Protein AF-A0A7C5C7X0-F1 (afdb_monomer)

pLDDT: mean 88.86, std 6.14, range [56.38, 94.69]

Foldseek 3Di:
DWDDPDKAAADPQAPDPDFDQDDDPDPQDDLLNQLVCCCVVDPPPDTFLRSVLSSVCSRVVVPPPDPVVSVVVSVVSVVDDDDDPCPRCNRHYRRDMDD

Sequence (99 aa):
MSYKETFITIAPDCPVDKSELPFSNRIKKPIHLIQYELLTENPYKYDHKELVFEVYIHKEGLINKSETEKKEIRENLFSKGHPCLRAFALTKRYGFGAH

Nearest PDB structures (foldseek):
  1q1v-assembly1_A  TM=3.740E-01  e=1.346E+00  Homo sapiens
  7xtg-assembly1_Z  TM=4.324E-01  e=7.854E+00  Listeria monocytogenes

Structure (mmCIF, N/CA/C/O backbone):
data_AF-A0A7C5C7X0-F1
#
_entry.id   AF-A0A7C5C7X0-F1
#
loop_
_atom_site.group_PDB
_atom_site.id
_atom_site.type_symbol
_atom_site.label_atom_id
_atom_site.label_alt_id
_atom_site.label_comp_id
_atom_site.label_asym_id
_atom_site.label_entity_id
_atom_site.label_seq_id
_atom_site.pdbx_PDB_ins_code
_atom_site.Cartn_x
_atom_site.Cartn_y
_atom_site.Cartn_z
_atom_site.occupancy
_atom_site.B_iso_or_equiv
_atom_site.auth_seq_id
_atom_site.auth_comp_id
_atom_site.auth_asym_id
_atom_site.auth_atom_id
_atom_site.pdbx_PDB_model_num
ATOM 1 N N . MET A 1 1 ? -13.801 -7.034 2.147 1.00 56.38 1 MET A N 1
ATOM 2 C CA . MET A 1 1 ? -12.864 -8.122 2.504 1.00 56.38 1 MET A CA 1
ATOM 3 C C . MET A 1 1 ? -11.650 -7.510 3.196 1.00 56.38 1 MET A C 1
ATOM 5 O O . MET A 1 1 ? -11.168 -6.489 2.712 1.00 56.38 1 MET A O 1
ATOM 9 N N . SER A 1 2 ? -11.188 -8.067 4.317 1.00 66.38 2 SER A N 1
ATOM 10 C CA . SER A 1 2 ? -9.921 -7.671 4.955 1.00 66.38 2 SER A CA 1
ATOM 11 C C . SER A 1 2 ? -8.976 -8.861 4.904 1.00 66.38 2 SER A C 1
ATOM 13 O O . SER A 1 2 ? -9.383 -9.950 5.296 1.00 66.38 2 SER A O 1
ATOM 15 N N . TYR A 1 3 ? -7.762 -8.659 4.404 1.00 73.12 3 TYR A N 1
ATOM 16 C CA . TYR A 1 3 ? -6.701 -9.664 4.454 1.00 73.12 3 TYR A CA 1
ATOM 17 C C . TYR A 1 3 ? -5.979 -9.534 5.797 1.00 73.12 3 TYR A C 1
ATOM 19 O O . TYR A 1 3 ? -5.755 -8.412 6.253 1.00 73.12 3 TYR A O 1
ATOM 27 N N . LYS A 1 4 ? -5.675 -10.660 6.443 1.00 76.69 4 LYS A N 1
ATOM 28 C CA . LYS A 1 4 ? -4.863 -10.744 7.664 1.00 76.69 4 LYS A CA 1
ATOM 29 C C . LYS A 1 4 ? -3.964 -11.961 7.534 1.00 76.69 4 LYS A C 1
ATOM 31 O O . LYS A 1 4 ? -4.464 -13.002 7.114 1.00 76.69 4 LYS A O 1
ATOM 36 N N . GLU A 1 5 ? -2.676 -11.803 7.832 1.00 82.06 5 GLU A N 1
ATOM 37 C CA . GLU A 1 5 ? -1.683 -12.891 7.762 1.00 82.06 5 GLU A CA 1
ATOM 38 C C . GLU A 1 5 ? -1.778 -13.678 6.441 1.00 82.06 5 GLU A C 1
ATOM 40 O O . GLU A 1 5 ? -1.761 -14.906 6.398 1.00 82.06 5 GLU A O 1
ATOM 45 N N . THR A 1 6 ? -2.015 -12.954 5.343 1.00 85.50 6 THR A N 1
ATOM 46 C CA . THR A 1 6 ? -2.297 -13.538 4.032 1.00 85.50 6 THR A CA 1
ATOM 47 C C . THR A 1 6 ? -1.320 -12.970 3.028 1.00 85.50 6 THR A C 1
ATOM 49 O O . THR A 1 6 ? -1.379 -11.784 2.708 1.00 85.50 6 THR A O 1
ATOM 52 N N . PHE A 1 7 ? -0.450 -13.823 2.493 1.00 88.12 7 PHE A N 1
ATOM 53 C CA . PHE A 1 7 ? 0.458 -13.412 1.434 1.00 88.12 7 PHE A CA 1
ATOM 54 C C . PHE A 1 7 ? -0.295 -13.272 0.107 1.00 88.12 7 PHE A C 1
ATOM 56 O O . PHE A 1 7 ? -0.838 -14.233 -0.444 1.00 88.12 7 PHE A O 1
ATOM 63 N N . ILE A 1 8 ? -0.322 -12.053 -0.415 1.00 89.25 8 ILE A N 1
ATOM 64 C CA . ILE A 1 8 ? -0.855 -11.710 -1.724 1.00 89.25 8 ILE A CA 1
ATOM 65 C C . ILE A 1 8 ? 0.246 -11.936 -2.753 1.00 89.25 8 ILE A C 1
ATOM 67 O O . ILE A 1 8 ? 1.217 -11.182 -2.830 1.00 89.25 8 ILE A O 1
ATOM 71 N N . THR A 1 9 ? 0.076 -12.980 -3.558 1.00 90.94 9 THR A N 1
ATOM 72 C CA . THR A 1 9 ? 0.996 -13.3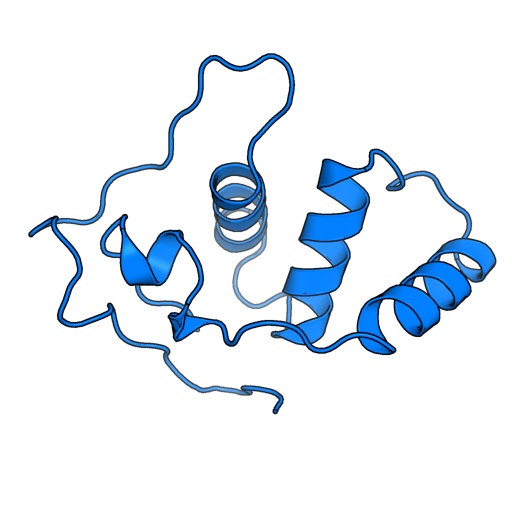06 -4.646 1.00 90.94 9 THR A CA 1
ATOM 73 C C . THR A 1 9 ? 0.925 -12.273 -5.770 1.00 90.94 9 THR A C 1
ATOM 75 O O . THR A 1 9 ? -0.112 -11.637 -5.989 1.00 90.94 9 THR A O 1
ATOM 78 N N . ILE A 1 10 ? 2.014 -12.178 -6.533 1.00 91.12 10 ILE A N 1
ATOM 79 C CA . ILE A 1 10 ? 2.102 -11.385 -7.764 1.00 91.12 10 ILE A CA 1
ATOM 80 C C . ILE A 1 10 ? 0.978 -11.807 -8.723 1.00 91.12 10 ILE A C 1
ATOM 82 O O . ILE A 1 10 ? 0.593 -12.982 -8.784 1.00 91.12 10 ILE A O 1
ATOM 86 N N . ALA A 1 11 ? 0.411 -10.843 -9.443 1.00 89.31 11 ALA A N 1
ATOM 87 C CA . ALA A 1 11 ? -0.617 -11.126 -10.431 1.00 89.31 11 ALA A CA 1
ATOM 88 C C . ALA A 1 11 ? -0.022 -11.902 -11.628 1.00 89.31 11 ALA A C 1
ATOM 90 O O . ALA A 1 11 ? 1.084 -11.593 -12.064 1.00 89.31 11 ALA A O 1
ATOM 91 N N . PRO A 1 12 ? -0.737 -12.892 -12.191 1.00 87.69 12 PRO A N 1
ATOM 92 C CA . PRO A 1 12 ? -0.226 -13.705 -13.297 1.00 87.69 12 PRO A CA 1
ATOM 93 C C . PRO A 1 12 ? -0.054 -12.907 -14.598 1.00 87.69 12 PRO A C 1
ATOM 95 O O . PRO A 1 12 ? 0.686 -13.328 -15.475 1.00 87.69 12 PRO A O 1
ATOM 98 N N . ASP A 1 13 ? -0.738 -11.768 -14.724 1.00 89.44 13 ASP A N 1
ATOM 99 C CA . ASP A 1 13 ? -0.633 -10.817 -15.832 1.00 89.44 13 ASP A CA 1
ATOM 100 C C . ASP A 1 13 ? 0.414 -9.714 -15.581 1.00 89.44 13 ASP A C 1
ATOM 102 O O . ASP A 1 13 ? 0.420 -8.698 -16.279 1.00 89.44 13 ASP A O 1
ATOM 106 N N . CYS A 1 14 ? 1.284 -9.873 -14.577 1.00 89.94 14 CYS A N 1
ATOM 107 C CA . CYS A 1 14 ? 2.350 -8.916 -14.309 1.00 89.94 14 CYS A CA 1
ATOM 108 C C . CYS A 1 14 ? 3.392 -8.939 -15.446 1.00 89.94 14 CYS A C 1
ATOM 110 O O . CYS A 1 14 ? 3.881 -10.012 -15.788 1.00 89.94 14 CYS A O 1
ATOM 112 N N . PRO A 1 15 ? 3.751 -7.784 -16.038 1.00 92.38 15 PRO A N 1
ATOM 113 C CA . PRO A 1 15 ? 4.613 -7.738 -17.220 1.00 92.38 15 PRO A CA 1
ATOM 114 C C . PRO A 1 15 ? 6.113 -7.876 -16.914 1.00 92.38 15 PRO A C 1
ATOM 116 O O . PRO A 1 15 ? 6.910 -7.812 -17.845 1.00 92.38 15 PRO A O 1
ATOM 119 N N . VAL A 1 16 ? 6.506 -7.992 -15.640 1.00 92.56 16 VAL A N 1
ATOM 120 C CA . VAL A 1 16 ? 7.912 -8.003 -15.212 1.00 92.56 16 VAL A CA 1
ATOM 121 C C . VAL A 1 1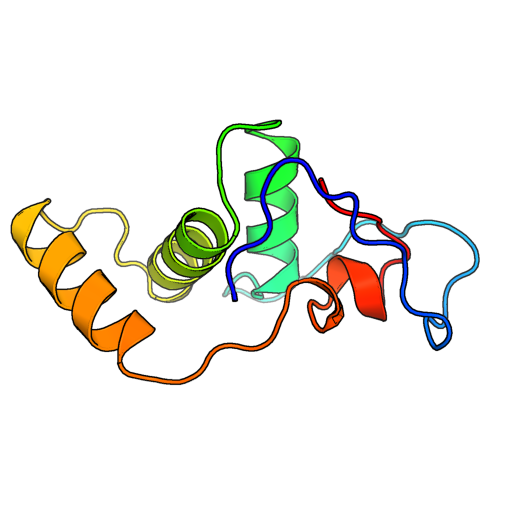6 ? 8.296 -9.347 -14.602 1.00 92.56 16 VAL A C 1
ATOM 123 O O . VAL A 1 16 ? 7.567 -9.894 -13.776 1.00 92.56 16 VAL A O 1
ATOM 126 N N . ASP A 1 17 ? 9.478 -9.846 -14.966 1.00 89.25 17 ASP A N 1
ATOM 127 C CA . ASP A 1 17 ? 10.026 -11.108 -14.443 1.00 89.25 17 ASP A CA 1
ATOM 128 C C . ASP A 1 17 ? 10.745 -10.938 -13.093 1.00 89.25 17 ASP A C 1
ATOM 130 O O . ASP A 1 17 ? 11.014 -11.909 -12.383 1.00 89.25 17 ASP A O 1
ATOM 134 N N . LYS A 1 18 ? 11.101 -9.699 -12.738 1.00 90.12 18 LYS A N 1
ATOM 135 C CA . LYS A 1 18 ? 11.773 -9.334 -11.485 1.00 90.12 18 LYS A CA 1
ATOM 136 C C . LYS A 1 18 ? 11.119 -8.095 -10.896 1.00 90.12 18 LYS A C 1
ATOM 138 O O . LYS A 1 18 ? 10.611 -7.259 -11.637 1.00 90.12 18 LYS A O 1
ATOM 143 N N . SER A 1 19 ? 11.146 -7.979 -9.570 1.00 91.81 19 SER A N 1
ATOM 144 C CA . SER A 1 19 ? 10.557 -6.827 -8.895 1.00 91.81 19 SER A CA 1
ATOM 145 C C . SER A 1 19 ? 11.290 -5.542 -9.279 1.00 91.81 19 SER A C 1
ATOM 147 O O . SER A 1 19 ? 12.516 -5.464 -9.189 1.00 91.81 19 SER A O 1
ATOM 149 N N . GLU A 1 20 ? 10.531 -4.531 -9.686 1.00 93.38 20 GLU A N 1
ATOM 150 C CA . GLU A 1 20 ? 11.059 -3.232 -10.099 1.00 93.38 20 GLU A CA 1
ATOM 151 C C . GLU A 1 20 ? 10.672 -2.170 -9.083 1.00 93.38 20 GLU A C 1
ATOM 153 O O . GLU A 1 20 ? 9.502 -2.043 -8.724 1.00 93.38 20 GLU A O 1
ATOM 158 N N . LEU A 1 21 ? 11.638 -1.367 -8.640 1.00 91.12 21 LEU A N 1
ATOM 159 C CA . LEU A 1 21 ? 11.347 -0.277 -7.719 1.00 91.12 21 LEU A CA 1
ATOM 160 C C . LEU A 1 21 ? 10.408 0.737 -8.387 1.00 91.12 21 LEU A C 1
ATOM 162 O O . LEU A 1 21 ? 10.731 1.252 -9.464 1.00 91.12 21 LEU A O 1
ATOM 166 N N . PRO A 1 22 ? 9.260 1.063 -7.767 1.00 89.38 22 PRO A N 1
ATOM 167 C CA . PRO A 1 22 ? 8.413 2.117 -8.284 1.00 89.38 22 PRO A CA 1
ATOM 168 C C . PRO A 1 22 ? 9.181 3.436 -8.274 1.00 89.38 22 PRO A C 1
ATOM 170 O O . PRO A 1 22 ? 9.806 3.805 -7.284 1.00 89.38 22 PRO A O 1
ATOM 173 N N . PHE A 1 23 ? 9.109 4.163 -9.384 1.00 87.44 23 PHE A N 1
ATOM 174 C CA . PHE A 1 23 ? 9.798 5.433 -9.555 1.00 87.44 23 PHE A CA 1
ATOM 175 C C . PHE A 1 23 ? 8.896 6.444 -10.261 1.00 87.44 23 PHE A C 1
ATOM 177 O O . PHE A 1 23 ? 8.127 6.099 -11.161 1.00 87.44 23 PHE A O 1
ATOM 184 N N . SER A 1 24 ? 8.975 7.711 -9.852 1.00 88.38 24 SER A N 1
ATOM 185 C CA . SER A 1 24 ? 8.198 8.789 -10.457 1.00 88.38 24 SER A CA 1
ATOM 186 C C . SER A 1 24 ? 8.887 10.141 -10.305 1.00 88.38 24 SER A C 1
ATOM 188 O O . SER A 1 24 ? 9.148 10.580 -9.193 1.00 88.38 24 SER A O 1
ATOM 190 N N . ASN A 1 25 ? 9.035 10.855 -11.425 1.00 87.44 25 ASN A N 1
ATOM 191 C CA . ASN A 1 25 ? 9.521 12.243 -11.486 1.00 87.44 25 ASN A CA 1
ATOM 192 C C . ASN A 1 25 ? 8.415 13.297 -11.297 1.00 87.44 25 ASN A C 1
ATOM 194 O O . ASN A 1 25 ? 8.623 14.486 -11.530 1.00 87.44 25 ASN A O 1
ATOM 198 N N . ARG A 1 26 ? 7.19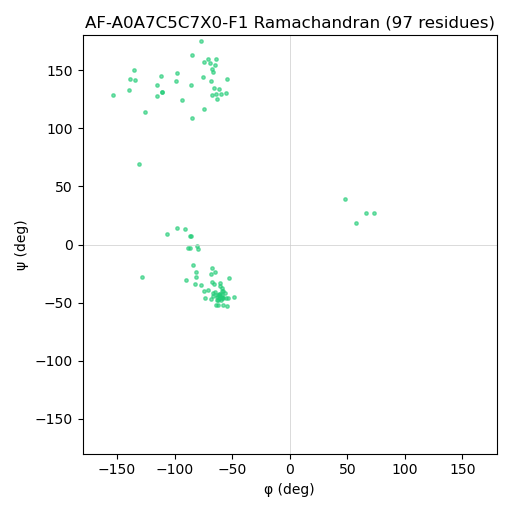2 12.876 -10.958 1.00 87.75 26 ARG A N 1
ATOM 199 C CA . ARG A 1 26 ? 6.059 13.794 -10.782 1.00 87.75 26 ARG A CA 1
ATOM 200 C C . ARG A 1 26 ? 6.178 14.562 -9.469 1.00 87.75 26 ARG A C 1
ATOM 202 O O . ARG A 1 26 ? 6.524 13.981 -8.448 1.00 87.75 26 ARG A O 1
ATOM 209 N N . ILE A 1 27 ? 5.753 15.828 -9.494 1.00 83.88 27 ILE A N 1
ATOM 210 C CA . ILE A 1 27 ? 5.686 16.698 -8.305 1.00 83.88 27 ILE A CA 1
ATOM 211 C C . ILE A 1 27 ? 4.822 16.064 -7.203 1.00 83.88 27 ILE A C 1
ATOM 213 O O . ILE A 1 27 ? 5.188 16.085 -6.034 1.00 83.88 27 ILE A O 1
ATOM 217 N N . LYS A 1 28 ? 3.678 15.467 -7.572 1.00 86.69 28 LYS A N 1
ATOM 2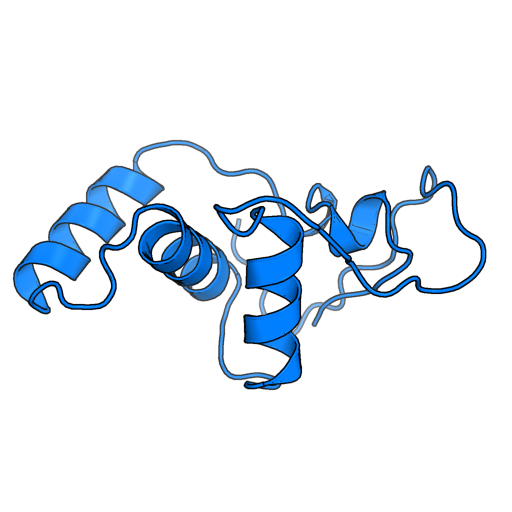18 C CA . LYS A 1 28 ? 2.853 14.678 -6.647 1.00 86.69 28 LYS A CA 1
ATOM 219 C C . LYS A 1 28 ? 3.235 13.204 -6.734 1.00 86.69 28 LYS A C 1
ATOM 221 O O . LYS A 1 28 ? 3.150 12.616 -7.818 1.00 86.69 28 LYS A O 1
ATOM 226 N N . LYS A 1 29 ? 3.590 12.604 -5.591 1.00 89.88 29 LYS A N 1
ATOM 227 C CA . LYS A 1 29 ? 3.888 11.170 -5.504 1.00 89.88 29 LYS A CA 1
ATOM 228 C C . LYS A 1 29 ? 2.660 10.347 -5.927 1.00 89.88 29 LYS A C 1
ATOM 230 O O . LYS A 1 29 ? 1.55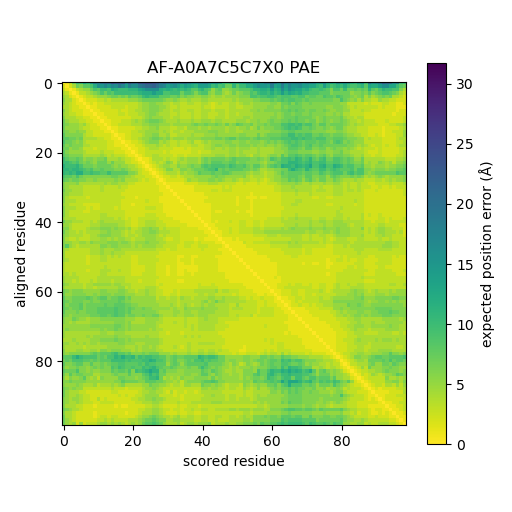3 10.604 -5.445 1.00 89.88 29 LYS A O 1
ATOM 235 N N . PRO A 1 30 ? 2.810 9.375 -6.839 1.00 91.88 30 PRO A N 1
ATOM 236 C CA . PRO A 1 30 ? 1.713 8.500 -7.218 1.00 91.88 30 PRO A CA 1
ATOM 237 C C . PRO A 1 30 ? 1.430 7.464 -6.122 1.00 91.88 30 PRO A C 1
ATOM 239 O O . PRO A 1 30 ? 2.314 7.091 -5.357 1.00 91.88 30 PRO A O 1
ATOM 242 N N . ILE A 1 31 ? 0.200 6.942 -6.112 1.00 91.62 31 ILE A N 1
ATOM 243 C CA . ILE A 1 31 ? -0.303 5.963 -5.128 1.00 91.62 31 ILE A CA 1
ATOM 244 C C . ILE A 1 31 ? 0.656 4.785 -4.927 1.00 91.62 31 ILE A C 1
ATOM 246 O O . ILE A 1 31 ? 0.933 4.408 -3.798 1.00 91.62 31 ILE A O 1
ATOM 250 N N . HIS A 1 32 ? 1.179 4.217 -6.015 1.00 90.94 32 HIS A N 1
ATOM 251 C CA . HIS A 1 32 ? 2.038 3.034 -5.957 1.00 90.94 32 HIS A CA 1
ATOM 252 C C . HIS A 1 32 ? 3.390 3.303 -5.285 1.00 90.94 32 HIS A C 1
ATOM 254 O O . HIS A 1 32 ? 3.917 2.420 -4.619 1.00 90.94 32 HIS A O 1
ATOM 260 N N . LEU A 1 33 ? 3.924 4.521 -5.424 1.00 93.81 33 LEU A N 1
ATOM 261 C CA . LEU A 1 33 ? 5.164 4.923 -4.768 1.00 93.81 33 LEU A CA 1
ATOM 262 C C . LEU A 1 33 ? 4.929 5.135 -3.270 1.00 93.81 33 LEU A C 1
ATOM 264 O O . LEU A 1 33 ? 5.669 4.595 -2.463 1.00 93.81 33 LEU A O 1
ATOM 268 N N . ILE A 1 34 ? 3.851 5.840 -2.910 1.00 93.94 34 ILE A N 1
ATOM 269 C CA . ILE A 1 34 ? 3.454 6.045 -1.507 1.00 93.94 34 ILE A CA 1
ATOM 270 C C . ILE A 1 34 ? 3.239 4.694 -0.817 1.00 93.94 34 ILE A C 1
ATOM 272 O O . ILE A 1 34 ? 3.721 4.469 0.285 1.00 93.94 34 ILE A O 1
ATOM 276 N N . GLN A 1 35 ? 2.532 3.779 -1.481 1.00 92.44 35 GLN A N 1
ATOM 277 C CA . GLN A 1 35 ? 2.272 2.448 -0.952 1.00 92.44 35 GLN A CA 1
ATOM 278 C C . GLN A 1 35 ? 3.569 1.658 -0.729 1.00 92.44 35 GLN A C 1
ATOM 280 O O . GLN A 1 35 ? 3.701 0.983 0.288 1.00 92.44 35 GLN A O 1
ATOM 285 N N . TYR A 1 36 ? 4.508 1.735 -1.676 1.00 93.25 36 TYR A N 1
ATOM 286 C CA . TYR A 1 36 ? 5.808 1.084 -1.554 1.00 93.25 36 TYR A CA 1
ATOM 287 C C . TYR A 1 36 ? 6.586 1.637 -0.362 1.00 93.25 36 TYR A C 1
ATOM 289 O O . TYR A 1 36 ? 6.965 0.863 0.510 1.00 93.25 36 TYR A O 1
ATOM 297 N N . GLU A 1 37 ? 6.730 2.962 -0.280 1.00 93.81 37 GLU A N 1
ATOM 298 C CA . GLU A 1 37 ? 7.420 3.643 0.821 1.00 93.81 37 GLU A CA 1
ATOM 299 C C . GLU 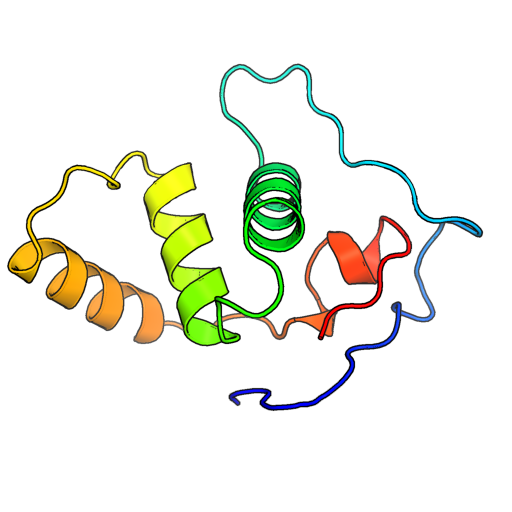A 1 37 ? 6.826 3.234 2.175 1.00 93.81 37 GLU A C 1
ATOM 301 O O . GLU A 1 37 ? 7.548 2.707 3.018 1.00 93.81 37 GLU A O 1
ATOM 306 N N . LEU A 1 38 ? 5.500 3.345 2.344 1.00 93.25 38 LEU A N 1
ATOM 307 C CA . LEU A 1 38 ? 4.811 2.982 3.588 1.00 93.25 38 LEU A CA 1
ATOM 308 C C . LEU A 1 38 ? 5.095 1.540 4.025 1.00 93.25 38 LEU A C 1
ATOM 310 O O . LEU A 1 38 ? 5.386 1.314 5.199 1.00 93.25 38 LEU A O 1
ATOM 314 N N . LEU A 1 39 ? 5.024 0.580 3.098 1.00 91.56 39 LEU A N 1
ATOM 315 C CA . LEU A 1 39 ? 5.253 -0.837 3.390 1.00 91.56 39 LEU A CA 1
ATOM 316 C C . LEU A 1 39 ? 6.723 -1.147 3.690 1.00 91.56 39 LEU A C 1
ATOM 318 O O . LEU A 1 39 ? 7.006 -1.946 4.580 1.00 91.56 39 LEU A O 1
ATOM 322 N N . THR A 1 40 ? 7.659 -0.525 2.968 1.00 92.06 40 THR A N 1
ATOM 323 C CA . THR A 1 40 ? 9.095 -0.767 3.170 1.00 92.06 40 THR A CA 1
ATOM 324 C C . THR A 1 40 ? 9.656 -0.072 4.404 1.00 92.06 40 THR A C 1
ATOM 326 O O . THR A 1 40 ? 10.522 -0.629 5.073 1.00 92.06 40 THR A O 1
ATOM 329 N N . GLU A 1 41 ? 9.153 1.118 4.735 1.00 94.56 41 GLU A N 1
ATOM 330 C CA . GLU A 1 41 ? 9.582 1.886 5.908 1.00 94.56 41 GLU A CA 1
ATOM 331 C C . GLU A 1 41 ? 8.907 1.397 7.192 1.00 94.56 41 GLU A C 1
ATOM 333 O O . GLU A 1 41 ? 9.439 1.589 8.284 1.00 94.56 41 GLU A O 1
ATOM 338 N N . ASN A 1 42 ? 7.745 0.745 7.078 1.00 93.12 42 ASN A N 1
ATOM 339 C CA . ASN A 1 42 ? 6.997 0.228 8.219 1.00 93.12 42 ASN A CA 1
ATOM 340 C C . ASN A 1 42 ? 6.574 -1.242 8.013 1.00 93.12 42 ASN A C 1
ATOM 342 O O . ASN A 1 42 ? 5.377 -1.527 7.870 1.00 93.12 42 ASN A O 1
ATOM 346 N N . PRO A 1 43 ? 7.525 -2.193 8.024 1.00 90.69 43 PRO A N 1
ATOM 347 C CA . PRO A 1 43 ? 7.212 -3.609 7.856 1.00 90.69 43 PRO A CA 1
ATOM 348 C C . PRO A 1 43 ? 6.174 -4.089 8.880 1.00 90.69 43 PRO A C 1
ATOM 350 O O . PRO A 1 43 ? 6.324 -3.845 10.076 1.00 90.69 43 PRO A O 1
ATOM 353 N N . TYR A 1 44 ? 5.126 -4.775 8.409 1.00 87.50 44 TYR A N 1
ATOM 354 C CA . TYR A 1 44 ? 4.060 -5.377 9.231 1.00 87.50 44 TYR A CA 1
ATOM 355 C C . TYR A 1 44 ? 3.290 -4.426 10.156 1.00 87.50 44 TYR A C 1
ATOM 357 O O . TYR A 1 44 ? 2.627 -4.867 11.093 1.00 87.50 44 TYR A O 1
ATOM 365 N N . LYS A 1 45 ? 3.352 -3.118 9.901 1.00 90.25 45 LYS A N 1
ATOM 366 C CA . LYS A 1 45 ? 2.636 -2.127 10.710 1.00 90.25 45 LYS A CA 1
ATOM 367 C C . LYS A 1 45 ? 1.172 -1.975 10.314 1.00 90.25 45 LYS A C 1
ATOM 369 O O . LYS A 1 45 ? 0.352 -1.675 11.170 1.00 90.25 45 LYS A O 1
ATOM 374 N N . TYR A 1 46 ? 0.875 -2.116 9.025 1.00 88.94 46 TYR A N 1
ATOM 375 C CA . TYR A 1 46 ? -0.415 -1.742 8.456 1.00 88.94 46 TYR A CA 1
ATOM 376 C C . TYR A 1 46 ? -1.205 -2.969 8.016 1.00 88.94 46 TYR A C 1
ATOM 378 O O . TYR A 1 46 ? -0.693 -3.798 7.264 1.00 88.94 46 TYR A O 1
ATOM 386 N N . ASP A 1 47 ? -2.477 -3.043 8.407 1.00 87.31 47 ASP A N 1
ATOM 387 C CA . ASP A 1 47 ? -3.424 -3.954 7.765 1.00 87.31 47 ASP A CA 1
ATOM 388 C C . ASP A 1 47 ? -3.905 -3.424 6.394 1.00 87.31 47 ASP A C 1
ATOM 390 O O . ASP A 1 47 ? -3.587 -2.309 5.975 1.00 87.31 47 ASP A O 1
ATOM 394 N N . HIS A 1 48 ? -4.702 -4.215 5.662 1.00 84.94 48 HIS A N 1
ATOM 395 C CA . HIS A 1 48 ? -5.229 -3.807 4.351 1.00 84.94 48 HIS A CA 1
ATOM 396 C C . HIS A 1 48 ? -5.966 -2.457 4.382 1.00 84.94 48 HIS A C 1
ATOM 398 O O . HIS A 1 48 ? -5.776 -1.625 3.493 1.00 84.94 48 HIS A O 1
ATOM 404 N N . LYS A 1 49 ? -6.846 -2.246 5.366 1.00 88.50 49 LYS A N 1
ATOM 405 C CA . LYS A 1 49 ? -7.648 -1.021 5.446 1.00 88.50 49 LYS A CA 1
ATOM 406 C C . LYS A 1 49 ? -6.788 0.144 5.915 1.00 88.50 49 LYS A C 1
ATOM 408 O O . LYS A 1 49 ? -6.929 1.244 5.398 1.00 88.50 49 LYS A O 1
ATOM 413 N N . GLU A 1 50 ? -5.903 -0.079 6.869 1.00 90.56 50 GLU A N 1
ATOM 414 C CA . GLU A 1 50 ? -4.959 0.928 7.339 1.00 90.56 50 GLU A CA 1
ATOM 415 C C . GLU A 1 50 ? -4.055 1.388 6.204 1.00 90.56 50 GLU A C 1
ATOM 417 O O . GLU A 1 50 ? -3.982 2.584 5.957 1.00 90.56 50 GLU A O 1
ATOM 422 N N . LEU A 1 51 ? -3.498 0.470 5.412 1.00 90.88 51 LEU A N 1
ATOM 423 C CA . LEU A 1 51 ? -2.695 0.828 4.246 1.00 90.88 51 LEU A CA 1
ATOM 424 C C . LEU A 1 51 ? -3.490 1.669 3.236 1.00 90.88 51 LEU A C 1
ATOM 426 O O . LEU A 1 51 ? -2.989 2.681 2.751 1.00 90.88 51 LEU A O 1
ATOM 430 N N . VAL A 1 52 ? -4.737 1.288 2.926 1.00 91.44 52 VAL A N 1
ATOM 431 C CA . VAL A 1 52 ? -5.616 2.075 2.037 1.00 91.44 52 VAL A CA 1
ATOM 432 C C . VAL A 1 52 ? -5.833 3.488 2.583 1.00 91.44 52 VAL A C 1
ATOM 434 O O . VAL A 1 52 ? -5.787 4.458 1.824 1.00 91.44 52 VAL A O 1
ATOM 437 N N . PHE A 1 53 ? -6.066 3.608 3.890 1.00 93.50 53 PHE A N 1
ATOM 438 C CA . PHE A 1 53 ? -6.297 4.888 4.547 1.00 93.50 53 PHE A CA 1
ATOM 439 C C . PHE A 1 53 ? -5.038 5.762 4.578 1.00 93.50 53 PHE A C 1
ATOM 441 O O . PHE A 1 53 ? -5.103 6.924 4.183 1.00 93.50 53 PHE A O 1
ATOM 448 N N . GLU A 1 54 ? -3.894 5.202 4.966 1.00 94.06 54 GLU A N 1
ATOM 449 C CA . GLU A 1 54 ? -2.604 5.895 5.002 1.00 94.06 54 GLU A CA 1
ATOM 450 C C . GLU A 1 54 ? -2.218 6.405 3.611 1.00 94.06 54 GLU A C 1
ATOM 452 O O . GLU A 1 54 ? -1.941 7.588 3.418 1.00 94.06 54 GLU A O 1
ATOM 457 N N . VAL A 1 55 ? -2.319 5.553 2.588 1.00 93.25 55 VAL A N 1
ATOM 458 C CA . VAL A 1 55 ? -2.069 5.962 1.200 1.00 93.25 55 VAL A CA 1
ATOM 459 C C . VAL A 1 55 ? -2.992 7.111 0.783 1.00 93.25 55 VAL A C 1
ATOM 461 O O . VAL A 1 55 ? -2.542 8.043 0.112 1.00 93.25 55 VAL A O 1
ATOM 464 N N . TYR A 1 56 ? -4.266 7.080 1.187 1.00 93.25 56 TYR A N 1
ATOM 465 C CA . TYR A 1 56 ? -5.219 8.149 0.895 1.00 93.25 56 TYR A CA 1
ATOM 466 C C . TYR A 1 56 ? -4.820 9.475 1.556 1.00 93.25 56 TYR A C 1
ATOM 468 O O . TYR A 1 56 ? -4.698 10.484 0.858 1.00 93.25 56 TYR A O 1
ATOM 476 N N . ILE A 1 57 ? -4.562 9.494 2.868 1.00 94.50 57 ILE A N 1
ATOM 477 C CA . ILE A 1 57 ? -4.210 10.738 3.572 1.00 94.50 57 ILE A CA 1
ATOM 478 C C . ILE A 1 57 ? -2.860 11.298 3.111 1.00 94.50 57 ILE A C 1
ATOM 480 O O . ILE A 1 57 ? -2.718 12.517 3.015 1.00 94.50 57 ILE A O 1
ATOM 484 N N . HIS A 1 58 ? -1.898 10.442 2.755 1.00 93.38 58 HIS A N 1
ATOM 485 C CA . HIS A 1 58 ? -0.615 10.869 2.197 1.00 93.38 58 HIS A CA 1
ATOM 486 C C . HIS A 1 58 ? -0.783 11.503 0.816 1.00 93.38 58 HIS A C 1
ATOM 488 O O . HIS A 1 58 ? -0.212 12.555 0.533 1.00 93.38 58 HIS A O 1
ATOM 494 N N . LYS A 1 59 ? -1.602 10.889 -0.042 1.00 91.69 59 LYS A N 1
ATOM 495 C CA . LYS A 1 59 ? -1.863 11.381 -1.397 1.00 91.69 59 LYS A CA 1
ATOM 496 C C . LYS A 1 59 ? -2.625 12.710 -1.397 1.00 91.69 59 LYS A C 1
ATOM 498 O O . LYS A 1 59 ? -2.310 13.590 -2.198 1.00 91.69 59 LYS A O 1
ATOM 503 N N . GLU A 1 60 ? -3.620 12.849 -0.524 1.00 91.44 60 GLU A N 1
ATOM 504 C CA . GLU A 1 60 ? -4.461 14.049 -0.432 1.00 91.44 60 GLU A CA 1
ATOM 505 C C . GLU A 1 60 ? -3.853 15.139 0.479 1.00 91.44 60 GLU A C 1
ATOM 507 O O . GLU A 1 60 ? -4.398 16.235 0.575 1.00 91.44 60 GLU A O 1
ATOM 512 N N . GLY A 1 61 ? -2.706 14.880 1.123 1.00 91.56 61 GLY A N 1
ATOM 513 C CA . GLY A 1 61 ? -2.017 15.852 1.985 1.00 91.56 61 GLY A CA 1
ATOM 514 C C . GLY A 1 61 ? -2.714 16.101 3.329 1.00 91.56 61 GLY A C 1
ATOM 515 O O . GLY A 1 61 ? -2.588 17.175 3.910 1.00 91.56 61 GLY A O 1
ATOM 516 N N . LEU A 1 62 ? -3.457 15.113 3.830 1.00 92.81 62 LEU A N 1
ATOM 517 C CA . LEU A 1 62 ? -4.305 15.193 5.026 1.00 92.81 62 LEU A CA 1
ATOM 518 C C . LEU A 1 62 ? -3.631 14.625 6.290 1.00 92.81 62 LEU A C 1
ATOM 520 O O . LEU A 1 62 ? -4.288 14.400 7.302 1.00 92.81 62 LEU A O 1
ATOM 524 N N . ILE A 1 63 ? -2.315 14.402 6.255 1.00 90.69 63 ILE A N 1
ATOM 525 C CA . ILE A 1 63 ? -1.541 13.760 7.335 1.00 90.69 63 ILE A CA 1
ATOM 526 C C . ILE A 1 63 ? -1.649 14.534 8.664 1.00 90.69 63 ILE A C 1
ATOM 528 O O . ILE A 1 63 ? -1.760 13.926 9.730 1.00 90.69 63 ILE A O 1
ATOM 532 N N . ASN A 1 64 ? -1.680 15.869 8.588 1.00 92.31 64 ASN A N 1
ATOM 533 C CA . ASN A 1 64 ? -1.681 16.777 9.744 1.00 92.31 64 ASN A CA 1
ATOM 534 C C . ASN A 1 64 ? -3.081 17.049 10.322 1.00 92.31 64 ASN A C 1
ATOM 536 O O . ASN A 1 64 ? -3.237 17.925 11.170 1.00 92.31 64 ASN A O 1
ATOM 540 N N . LYS A 1 65 ? -4.111 16.347 9.839 1.00 92.81 65 LYS A N 1
ATOM 541 C CA . LYS A 1 65 ? -5.480 16.469 10.350 1.00 92.81 65 LYS A CA 1
ATOM 542 C C . LYS A 1 65 ? -5.593 15.929 11.775 1.00 92.81 65 LYS A C 1
ATOM 544 O O . LYS A 1 65 ? -4.856 15.016 12.156 1.00 92.81 65 LYS A O 1
ATOM 549 N N . SER A 1 66 ? -6.528 16.485 12.543 1.00 94.69 66 SER A N 1
ATOM 550 C CA . SER A 1 66 ? -6.834 15.991 13.888 1.00 94.69 66 SER A CA 1
ATOM 551 C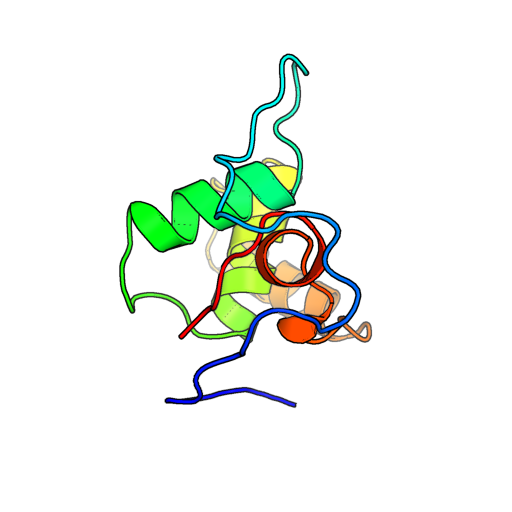 C . SER A 1 66 ? -7.388 14.564 13.844 1.00 94.69 66 SER A C 1
ATOM 553 O O . SER A 1 66 ? -7.899 14.116 12.816 1.00 94.69 66 SER A O 1
ATOM 555 N N . GLU A 1 67 ? -7.316 13.842 14.962 1.00 91.88 67 GLU A N 1
ATOM 556 C CA . GLU A 1 67 ? -7.813 12.461 15.034 1.00 91.88 67 GLU A CA 1
ATOM 557 C C . GLU A 1 67 ? -9.317 12.369 14.729 1.00 91.88 67 GLU A C 1
ATOM 559 O O . GLU A 1 67 ? -9.773 11.450 14.050 1.00 91.88 67 GLU A O 1
ATOM 564 N N . THR A 1 68 ? -10.087 13.371 15.157 1.00 94.06 68 THR A N 1
ATOM 565 C CA . THR A 1 68 ? -11.524 13.469 14.881 1.00 94.06 68 THR A CA 1
ATOM 566 C C . THR A 1 68 ? -11.796 13.591 13.381 1.00 94.06 68 THR A C 1
ATOM 568 O O . THR A 1 68 ? -12.592 12.831 12.836 1.00 94.06 68 THR A O 1
ATOM 571 N N . GLU A 1 69 ? -11.073 14.476 12.688 1.00 93.81 69 GLU A N 1
ATOM 572 C CA . GLU A 1 69 ? -11.191 14.629 11.233 1.00 93.81 69 GLU A CA 1
ATOM 573 C C . GLU A 1 69 ? -10.723 13.368 10.498 1.00 93.81 69 GLU A C 1
ATOM 575 O O . GLU A 1 69 ? -11.355 12.933 9.536 1.00 93.81 69 GLU A O 1
ATOM 580 N N . LYS A 1 70 ? -9.630 12.740 10.953 1.00 92.50 70 LYS A N 1
ATOM 581 C CA . LYS A 1 70 ? -9.140 11.476 10.384 1.00 92.50 70 LYS A CA 1
ATOM 582 C C . LYS A 1 70 ? -10.192 10.380 10.479 1.00 92.50 70 LYS A C 1
ATOM 584 O O . LYS A 1 70 ? -10.362 9.634 9.516 1.00 92.50 70 LYS A O 1
ATOM 589 N N . LYS A 1 71 ? -10.927 10.307 11.590 1.00 93.69 71 LYS A N 1
ATOM 590 C CA . LYS A 1 71 ? -12.019 9.347 11.770 1.00 93.69 71 LYS A CA 1
ATOM 591 C C . LYS A 1 71 ? -13.147 9.571 10.760 1.00 93.69 71 LYS A C 1
ATOM 593 O O . LYS A 1 71 ? -13.529 8.621 10.082 1.00 93.69 71 LYS A O 1
ATOM 598 N N . GLU A 1 72 ? -13.604 10.809 10.590 1.00 94.25 72 GLU A N 1
ATOM 599 C CA . GLU A 1 72 ? -14.643 11.150 9.603 1.00 94.25 72 GLU A CA 1
ATOM 600 C C . GLU A 1 72 ? -14.193 10.847 8.166 1.00 94.25 72 GLU A C 1
ATOM 602 O O . GLU A 1 72 ? -14.932 10.253 7.376 1.00 94.25 72 GLU A O 1
ATOM 607 N N . ILE A 1 73 ? -12.944 11.191 7.828 1.00 94.19 73 ILE A N 1
ATOM 608 C CA . ILE A 1 73 ? -12.345 10.876 6.526 1.00 94.19 73 ILE A CA 1
ATOM 609 C C . ILE A 1 73 ? -12.302 9.361 6.318 1.00 94.19 73 ILE A C 1
ATOM 611 O O . ILE A 1 73 ? -12.620 8.884 5.230 1.00 94.19 73 ILE A O 1
ATOM 615 N N . ARG A 1 74 ? -11.925 8.595 7.348 1.00 93.12 74 ARG A N 1
ATOM 616 C CA . ARG A 1 74 ? -11.854 7.131 7.299 1.00 93.12 74 ARG A CA 1
ATOM 617 C C . ARG A 1 74 ? -13.227 6.524 7.024 1.00 93.12 74 ARG A C 1
ATOM 619 O O . ARG A 1 74 ? -13.347 5.659 6.159 1.00 93.12 74 ARG A O 1
ATOM 626 N N . GLU A 1 75 ? -14.260 6.990 7.717 1.00 92.31 75 GLU A N 1
ATOM 627 C CA . GLU A 1 75 ? -15.639 6.536 7.511 1.00 92.31 75 GLU A CA 1
ATOM 628 C C . GLU A 1 75 ? -16.138 6.872 6.101 1.00 92.31 75 GLU A C 1
ATOM 630 O O . GLU A 1 75 ? -16.665 6.000 5.405 1.00 92.31 75 GLU A O 1
ATOM 635 N N . ASN A 1 76 ? -15.889 8.096 5.627 1.00 92.00 76 ASN A N 1
ATOM 636 C CA . ASN A 1 76 ? -16.249 8.497 4.269 1.00 92.00 76 ASN A 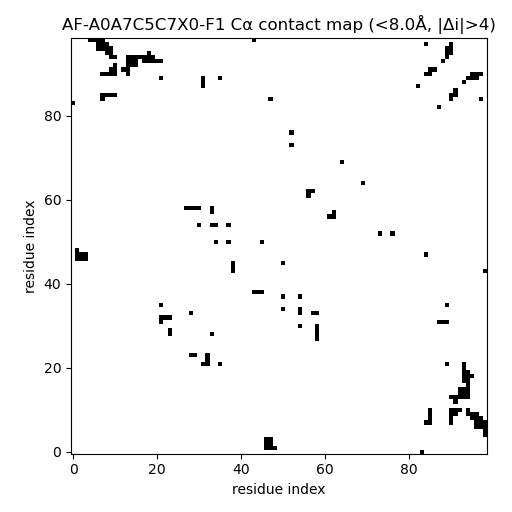CA 1
ATOM 637 C C . ASN A 1 76 ? -15.503 7.672 3.212 1.00 92.00 76 ASN A C 1
ATOM 639 O O . ASN A 1 76 ? -16.113 7.197 2.253 1.00 92.00 76 ASN A O 1
ATOM 643 N N . LEU A 1 77 ? -14.203 7.441 3.410 1.00 91.56 77 LEU A N 1
ATOM 644 C CA . LEU A 1 77 ? -13.376 6.654 2.506 1.00 91.56 77 LEU A CA 1
ATOM 645 C C . LEU A 1 77 ? -13.945 5.241 2.359 1.00 91.56 77 LEU A C 1
ATOM 647 O O . LEU A 1 77 ? -14.188 4.801 1.237 1.00 91.56 77 LEU A O 1
ATOM 651 N N . PHE A 1 78 ? -14.208 4.549 3.469 1.00 90.50 78 PHE A N 1
ATOM 652 C CA . PHE A 1 78 ? -14.698 3.166 3.451 1.00 90.50 78 PHE A CA 1
ATOM 653 C C . PHE A 1 78 ? -16.197 3.016 3.173 1.00 90.50 78 PHE A C 1
ATOM 655 O O . PHE A 1 78 ? -16.655 1.886 3.003 1.00 90.50 78 PHE A O 1
ATOM 662 N N . SER A 1 79 ? -16.947 4.116 3.058 1.00 91.00 79 SER A N 1
ATOM 663 C CA . SER A 1 79 ? -18.314 4.086 2.516 1.00 91.00 79 SER A CA 1
ATOM 664 C C . SER A 1 79 ? -18.349 3.675 1.037 1.00 91.00 79 SER A C 1
ATOM 666 O O . SER A 1 79 ? -19.354 3.155 0.554 1.00 91.00 79 SER A O 1
ATOM 668 N N . LYS A 1 80 ? -17.235 3.870 0.316 1.00 84.69 80 LYS A N 1
ATOM 669 C CA . LYS A 1 80 ? -17.050 3.447 -1.075 1.00 84.69 80 LYS A CA 1
ATOM 670 C C . LYS A 1 80 ? -16.294 2.119 -1.132 1.00 84.69 80 LYS A C 1
ATOM 672 O O . LYS A 1 80 ? -15.433 1.836 -0.302 1.00 84.69 80 LYS A O 1
ATOM 677 N N . GLY A 1 81 ? -16.605 1.303 -2.138 1.00 80.12 81 GLY A N 1
ATOM 678 C CA . GLY A 1 81 ? -15.870 0.066 -2.395 1.00 80.12 81 GLY A CA 1
ATOM 679 C C . GLY A 1 81 ? -14.425 0.352 -2.808 1.00 80.12 81 GLY A C 1
ATOM 680 O O . GLY A 1 81 ? -14.184 1.202 -3.664 1.00 80.12 81 GLY A O 1
ATOM 681 N N . HIS A 1 82 ? -13.477 -0.383 -2.226 1.00 82.88 82 HIS A N 1
ATOM 682 C CA . HIS A 1 82 ? -12.055 -0.308 -2.570 1.00 82.88 82 HIS A CA 1
ATOM 683 C C . HIS A 1 82 ? -11.585 -1.599 -3.240 1.00 82.88 82 HIS A C 1
ATOM 685 O O . HIS A 1 82 ? -12.060 -2.680 -2.871 1.00 82.88 82 HIS A O 1
ATOM 691 N N . PRO A 1 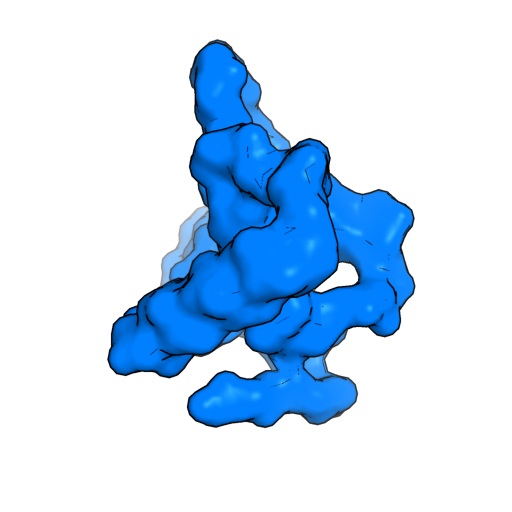83 ? -10.657 -1.512 -4.208 1.00 78.62 83 PRO A N 1
ATOM 692 C CA . PRO A 1 83 ? -10.076 -2.690 -4.835 1.00 78.62 83 PRO A CA 1
ATOM 693 C C . PRO A 1 83 ? -9.271 -3.513 -3.823 1.00 78.62 83 PRO A C 1
ATOM 695 O O . PRO A 1 83 ? -8.765 -2.991 -2.832 1.00 78.62 83 PRO A O 1
ATOM 698 N N . CYS A 1 84 ? -9.136 -4.814 -4.080 1.00 77.75 84 CYS A N 1
ATOM 699 C CA . CYS A 1 84 ? -8.296 -5.684 -3.265 1.00 77.75 84 CYS A CA 1
ATOM 700 C C . CYS A 1 84 ? -6.798 -5.402 -3.470 1.00 77.75 84 CYS A C 1
ATOM 702 O O . CYS A 1 84 ? -6.388 -4.921 -4.528 1.00 77.75 84 CYS A O 1
ATOM 704 N N . LEU A 1 85 ? -5.970 -5.818 -2.504 1.00 75.94 85 LEU A N 1
ATOM 705 C CA . LEU A 1 85 ? -4.503 -5.737 -2.575 1.00 75.94 85 LEU A CA 1
ATOM 706 C C . LEU A 1 85 ? -3.908 -6.364 -3.847 1.00 75.94 85 LEU A C 1
ATOM 708 O O . LEU A 1 85 ? -2.864 -5.930 -4.320 1.00 75.94 85 LEU A O 1
ATOM 712 N N . ARG A 1 86 ? -4.567 -7.369 -4.437 1.00 76.75 86 ARG A N 1
ATOM 713 C CA . ARG A 1 86 ? -4.122 -8.006 -5.691 1.00 76.75 86 ARG A CA 1
ATOM 714 C C . ARG A 1 86 ? -4.231 -7.080 -6.909 1.00 76.75 86 ARG A C 1
ATOM 716 O O . ARG A 1 86 ? -3.525 -7.265 -7.890 1.00 76.75 86 ARG A O 1
ATOM 723 N N . ALA A 1 87 ? -5.129 -6.100 -6.865 1.00 76.31 87 ALA A N 1
ATOM 724 C CA . ALA A 1 87 ? -5.284 -5.112 -7.928 1.00 76.31 87 ALA A CA 1
ATOM 725 C C . ALA A 1 87 ? -4.363 -3.897 -7.740 1.00 76.31 87 ALA A C 1
ATOM 727 O O . ALA A 1 87 ? -4.357 -2.994 -8.580 1.00 76.31 87 ALA A O 1
ATOM 728 N N . PHE A 1 88 ? -3.597 -3.849 -6.647 1.00 84.81 88 PHE A N 1
ATOM 729 C CA . PHE A 1 88 ? -2.651 -2.771 -6.416 1.00 84.81 88 PHE A CA 1
ATOM 730 C C . PHE A 1 88 ? -1.524 -2.819 -7.441 1.00 84.81 88 PHE A C 1
ATOM 732 O O . PHE A 1 88 ? -1.121 -3.874 -7.921 1.00 84.81 88 PHE A O 1
ATOM 739 N N . ALA A 1 89 ? -0.997 -1.649 -7.795 1.00 85.75 89 ALA A N 1
ATOM 740 C CA . ALA A 1 89 ? 0.029 -1.570 -8.826 1.00 85.75 89 ALA A CA 1
ATOM 741 C C . ALA A 1 89 ? 1.286 -2.366 -8.444 1.00 85.75 89 ALA A C 1
ATOM 743 O O . ALA A 1 89 ? 1.906 -2.944 -9.329 1.00 85.75 89 ALA A O 1
ATOM 744 N N . LEU A 1 90 ? 1.635 -2.439 -7.152 1.00 89.25 90 LEU A N 1
ATOM 745 C CA . LEU A 1 90 ? 2.795 -3.209 -6.692 1.00 89.25 90 LEU A CA 1
ATOM 746 C C . LEU A 1 90 ? 2.687 -4.692 -7.062 1.00 89.25 90 LEU A C 1
ATOM 748 O O . LEU A 1 90 ? 3.621 -5.249 -7.633 1.00 89.25 90 LEU A O 1
ATOM 752 N N . THR A 1 91 ? 1.521 -5.294 -6.828 1.00 87.94 91 THR A N 1
ATOM 753 C CA . THR A 1 91 ? 1.257 -6.712 -7.106 1.00 87.94 91 THR A CA 1
ATOM 754 C C . THR A 1 91 ? 0.908 -6.979 -8.566 1.00 87.94 91 THR A C 1
ATOM 756 O O . THR A 1 91 ? 1.195 -8.059 -9.078 1.00 87.94 91 THR A O 1
ATOM 759 N N . LYS A 1 92 ? 0.330 -5.995 -9.264 1.00 89.31 92 LYS A N 1
ATOM 760 C CA . LYS A 1 92 ? -0.091 -6.129 -10.663 1.00 89.31 92 LYS A CA 1
ATOM 761 C C . LYS A 1 92 ? 0.978 -5.751 -11.692 1.00 89.31 92 LYS A C 1
ATOM 763 O O . LYS A 1 92 ? 0.957 -6.267 -12.801 1.00 89.31 92 LYS A O 1
ATOM 768 N N . ARG A 1 93 ? 1.880 -4.817 -11.389 1.00 91.19 93 ARG A N 1
ATOM 769 C CA . ARG A 1 93 ? 2.785 -4.213 -12.390 1.00 91.19 93 ARG A CA 1
ATOM 770 C C . ARG A 1 93 ? 4.261 -4.230 -12.028 1.00 91.19 93 ARG A C 1
ATOM 772 O O . ARG A 1 93 ? 5.064 -4.224 -12.946 1.00 91.19 93 ARG A O 1
ATOM 779 N N . TYR A 1 94 ? 4.597 -4.222 -10.741 1.00 92.44 94 TYR A N 1
ATOM 780 C CA . TYR A 1 94 ? 5.981 -4.078 -10.278 1.00 92.44 94 TYR A CA 1
ATOM 781 C C . TYR A 1 94 ? 6.578 -5.382 -9.734 1.00 92.44 94 TYR A C 1
ATOM 783 O O . TYR A 1 94 ? 7.658 -5.360 -9.156 1.00 92.44 94 TYR A O 1
ATOM 791 N N . GLY A 1 95 ? 5.888 -6.516 -9.895 1.00 90.75 95 GLY A N 1
ATOM 792 C CA . GLY A 1 95 ? 6.414 -7.826 -9.512 1.00 90.75 95 GLY A CA 1
ATOM 793 C C . GLY A 1 95 ? 6.610 -8.017 -8.005 1.00 90.75 95 GLY A C 1
ATOM 794 O O . GLY A 1 95 ? 7.483 -8.786 -7.610 1.00 90.75 95 GLY A O 1
ATOM 795 N N . PHE A 1 96 ? 5.850 -7.323 -7.150 1.00 92.06 96 PHE A N 1
ATOM 796 C CA . PHE A 1 96 ? 5.919 -7.506 -5.694 1.00 92.06 96 PHE A CA 1
ATOM 797 C C . PHE A 1 96 ? 4.803 -8.410 -5.170 1.00 92.06 96 PHE A C 1
ATOM 799 O O . PHE A 1 96 ? 3.654 -8.302 -5.589 1.00 92.06 96 PHE A O 1
ATOM 806 N N . GLY A 1 97 ? 5.122 -9.264 -4.200 1.00 89.62 97 GLY A N 1
ATOM 807 C CA . GLY A 1 97 ? 4.119 -9.810 -3.283 1.00 89.62 97 GLY A CA 1
ATOM 808 C C . GLY A 1 97 ? 3.880 -8.857 -2.108 1.00 89.62 97 GLY A C 1
ATOM 809 O O . GLY A 1 97 ? 4.699 -7.975 -1.854 1.00 89.62 97 GLY A O 1
ATOM 810 N N . ALA A 1 98 ? 2.774 -9.026 -1.387 1.00 86.44 98 ALA A N 1
ATOM 811 C CA . ALA A 1 98 ? 2.480 -8.249 -0.177 1.00 86.44 98 ALA A CA 1
ATOM 812 C C . ALA A 1 98 ? 1.994 -9.164 0.954 1.00 86.44 98 ALA A C 1
ATOM 814 O O . ALA A 1 98 ? 1.250 -10.102 0.683 1.00 86.44 98 ALA A O 1
ATOM 815 N N . HIS A 1 99 ? 2.398 -8.890 2.197 1.00 85.44 99 HIS A N 1
ATOM 816 C CA . HIS A 1 99 ? 1.943 -9.588 3.404 1.00 85.44 99 HIS A CA 1
ATOM 817 C C . HIS A 1 99 ? 1.522 -8.575 4.462 1.00 85.44 99 HIS A C 1
ATOM 819 O O . HIS A 1 99 ? 2.307 -7.621 4.668 1.00 85.44 99 HIS A O 1
#

Solvent-accessible surface area (backbone atoms only — not comparable to full-atom values): 6053 Å² total; per-residue (Å²): 139,79,67,70,101,48,77,41,61,49,37,93,82,30,86,41,97,57,65,49,82,74,79,78,94,54,94,67,72,52,70,56,44,49,48,49,50,54,48,71,78,36,71,86,71,59,51,59,67,51,45,55,49,52,43,48,30,62,66,72,68,49,73,85,53,52,71,70,57,49,50,54,50,51,54,58,56,66,72,47,93,75,83,57,75,57,73,32,55,46,14,33,55,27,40,30,65,49,104

Secondary structure (DSSP, 8-state):
----S--BPPPTT-S-SS--------SSPPHHHHHHHHHHHSTT---HHHHHHHHHHHHHT-TTS-HHHHHHHHHHHHTS----GGGSHHHHHS---B-

Mean predicted aligned error: 4.35 Å

Radius of gyration: 13.94 Å; Cα contacts (8 Å, |Δi|>4): 107; chains: 1; bounding box: 30×30×32 Å